Protein AF-A0A7G1IBB5-F1 (afdb_monomer_lite)

pLDDT: mean 92.2, std 11.02, range [40.88, 98.56]

Foldseek 3Di:
DLLVVLQVLLCVQCVVPVVVQVQLVVQLVVLQVPCPPPDPVVSSLSSSLSSQLQSLVRPVQPDPVLSLLSSLVVCVVVVDDLLSSQSSLCPDNNCVVCVVVVNNVSSVVRDHHDPPPPPD

Sequence (120 aa):
MLAERARRVAEARLEPLATRLAHVRGVAAAAERLVSRIDPLEADALIAAAWLHDVG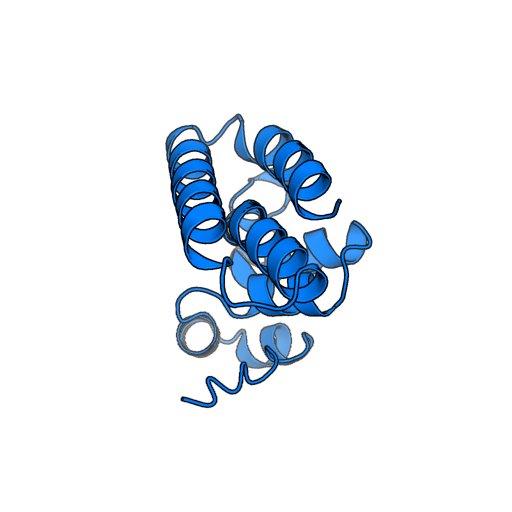YAPSLRATGFHPVDGAVFVRAENFPPVVVSLVAYHTGAVFEARERGLSDVLAEFPQPPDFCWTY

InterPro domains:
  IPR003607 HD/PDEase domain [cd00077] (19-95)
  IPR006674 HD domain [PF01966] (20-95)
  IPR006675 HDIG domain [TIGR00277] (22-93)

Secondary structure (DSSP, 8-state):
-HHHHHHHHHHHHHTT-HHHHHHHHHHHHHHHHHGGGS-HHHHHHHHHHHHHTTGGGSGGG-SSS-HHHHHHHHHHHTT--HHHHHHHHT-TTHHHHHHHHT-HHHHHTSPPPP------

Radius of gyration: 13.7 Å; chains: 1; bounding box: 32×33×30 Å

Structure (mmCIF, N/CA/C/O backbone):
data_AF-A0A7G1IBB5-F1
#
_entry.id   AF-A0A7G1IBB5-F1
#
loop_
_atom_site.group_PDB
_atom_site.id
_atom_site.type_symbol
_atom_site.label_atom_id
_atom_site.label_alt_id
_atom_site.label_comp_id
_atom_site.label_asym_id
_atom_site.label_entity_id
_atom_site.label_seq_id
_atom_site.pdbx_PDB_ins_code
_atom_site.Cartn_x
_atom_site.Cartn_y
_atom_site.Cartn_z
_atom_site.occupancy
_atom_site.B_iso_or_equiv
_atom_site.auth_seq_id
_atom_site.auth_comp_id
_atom_site.auth_asym_id
_atom_site.auth_atom_id
_atom_site.pdbx_PDB_model_num
ATOM 1 N N . MET A 1 1 ? 5.204 7.728 -14.319 1.00 88.31 1 MET A N 1
ATOM 2 C CA . MET A 1 1 ? 5.396 6.339 -13.860 1.00 88.31 1 MET A CA 1
ATOM 3 C C . MET A 1 1 ? 4.670 6.164 -12.539 1.00 88.31 1 MET A C 1
ATOM 5 O O . MET A 1 1 ? 4.583 7.128 -11.774 1.00 88.31 1 MET A O 1
ATOM 9 N N . LEU A 1 2 ? 4.089 4.992 -12.320 1.00 96.12 2 LEU A N 1
ATOM 10 C CA . LEU A 1 2 ? 3.314 4.644 -11.134 1.00 96.12 2 LEU A CA 1
ATOM 11 C C . LEU A 1 2 ? 4.182 4.699 -9.882 1.00 96.12 2 LEU A C 1
ATOM 13 O O . LEU A 1 2 ? 3.754 5.305 -8.902 1.00 96.12 2 LEU A O 1
ATOM 17 N N . ALA A 1 3 ? 5.405 4.165 -9.939 1.00 97.12 3 ALA A N 1
ATOM 18 C CA . ALA A 1 3 ? 6.337 4.131 -8.814 1.00 97.12 3 ALA A CA 1
ATOM 19 C C . ALA A 1 3 ? 6.628 5.526 -8.244 1.00 97.12 3 ALA A C 1
ATOM 21 O O . ALA A 1 3 ? 6.544 5.749 -7.041 1.00 97.12 3 ALA A O 1
ATOM 22 N N . GLU A 1 4 ? 6.887 6.501 -9.111 1.00 97.94 4 GLU A N 1
ATOM 23 C CA . GLU A 1 4 ? 7.185 7.874 -8.697 1.00 97.94 4 GLU A CA 1
ATOM 24 C C . GLU A 1 4 ? 5.959 8.572 -8.075 1.00 97.94 4 GLU A C 1
ATOM 26 O O . GLU A 1 4 ? 6.067 9.321 -7.104 1.00 97.94 4 GLU A O 1
ATOM 31 N N . ARG A 1 5 ? 4.754 8.294 -8.589 1.00 98.31 5 ARG A N 1
ATOM 32 C CA . ARG A 1 5 ? 3.517 8.785 -7.967 1.00 98.31 5 ARG A CA 1
ATOM 33 C C . ARG A 1 5 ? 3.282 8.121 -6.607 1.00 98.31 5 ARG A C 1
ATOM 35 O O . ARG A 1 5 ? 2.947 8.812 -5.648 1.00 98.31 5 ARG A O 1
ATOM 42 N N . ALA A 1 6 ? 3.463 6.805 -6.535 1.00 98.56 6 ALA A N 1
ATOM 43 C CA . ALA A 1 6 ? 3.316 6.001 -5.330 1.00 98.56 6 ALA A CA 1
ATOM 44 C C . ALA A 1 6 ? 4.279 6.453 -4.229 1.00 98.56 6 ALA A C 1
ATOM 46 O O . ALA A 1 6 ? 3.849 6.656 -3.097 1.00 98.56 6 ALA A O 1
ATOM 47 N N . ARG A 1 7 ? 5.541 6.724 -4.580 1.00 98.56 7 ARG A N 1
ATOM 48 C CA . ARG A 1 7 ? 6.545 7.293 -3.680 1.00 98.56 7 ARG A CA 1
ATOM 49 C C . ARG A 1 7 ? 6.054 8.575 -3.018 1.00 98.56 7 ARG A C 1
ATOM 51 O O . ARG A 1 7 ? 6.049 8.653 -1.794 1.00 98.56 7 ARG A O 1
ATOM 58 N N . ARG A 1 8 ? 5.611 9.567 -3.800 1.00 98.31 8 ARG A N 1
ATOM 59 C CA . ARG A 1 8 ? 5.136 10.847 -3.241 1.00 98.31 8 ARG A CA 1
ATOM 60 C C . ARG A 1 8 ? 3.947 10.661 -2.303 1.00 98.31 8 ARG A C 1
ATOM 62 O O . ARG A 1 8 ? 3.880 11.312 -1.265 1.00 98.31 8 ARG A O 1
ATOM 69 N N . VAL A 1 9 ? 3.021 9.769 -2.659 1.00 98.25 9 VAL A N 1
ATOM 70 C CA . VAL A 1 9 ? 1.866 9.437 -1.814 1.00 98.25 9 VAL A CA 1
ATOM 71 C C . VAL A 1 9 ? 2.322 8.786 -0.507 1.00 98.25 9 VAL A C 1
ATOM 73 O O . VAL A 1 9 ? 1.912 9.230 0.563 1.00 98.25 9 VAL A O 1
ATOM 76 N N . ALA A 1 10 ? 3.195 7.783 -0.574 1.00 98.06 10 ALA A N 1
ATOM 77 C CA . ALA A 1 10 ? 3.718 7.089 0.595 1.00 98.06 10 ALA A CA 1
ATOM 78 C C . ALA A 1 10 ? 4.494 8.034 1.521 1.00 98.06 10 ALA A C 1
ATOM 80 O O . ALA A 1 10 ? 4.224 8.073 2.719 1.00 98.06 10 ALA A O 1
ATOM 81 N N . GLU A 1 11 ? 5.398 8.849 0.970 1.00 97.88 11 GLU A N 1
ATOM 82 C CA . GLU A 1 11 ? 6.172 9.836 1.729 1.00 97.88 11 GLU A CA 1
ATOM 83 C C . GLU A 1 11 ? 5.262 10.848 2.428 1.00 97.88 11 GLU A C 1
ATOM 85 O O . GLU A 1 11 ? 5.471 11.128 3.602 1.00 97.88 11 GLU A O 1
ATOM 90 N N . ALA A 1 12 ? 4.213 11.337 1.759 1.00 97.12 12 ALA A N 1
ATOM 91 C CA . ALA A 1 12 ? 3.278 12.287 2.356 1.00 97.12 12 ALA A CA 1
ATOM 92 C C . ALA A 1 12 ? 2.395 11.671 3.455 1.00 97.12 12 ALA A C 1
ATOM 94 O O . ALA A 1 12 ? 2.089 12.334 4.443 1.00 97.12 12 ALA A O 1
ATOM 95 N N . ARG A 1 13 ? 1.943 10.420 3.292 1.00 97.56 13 ARG A N 1
ATOM 96 C CA . ARG A 1 13 ? 1.020 9.775 4.248 1.00 97.56 13 ARG A CA 1
ATOM 97 C C . ARG A 1 13 ? 1.729 9.126 5.433 1.00 97.56 13 ARG A C 1
ATOM 99 O O . ARG A 1 13 ? 1.138 9.038 6.506 1.00 97.56 13 ARG A O 1
ATOM 106 N N . LEU A 1 14 ? 2.972 8.687 5.248 1.00 97.50 14 LEU A N 1
ATOM 107 C CA . LEU A 1 14 ? 3.764 8.002 6.270 1.00 97.50 14 LEU A CA 1
ATOM 108 C C . LEU A 1 14 ? 4.808 8.905 6.939 1.00 97.50 14 LEU A C 1
ATOM 110 O O . LEU A 1 14 ? 5.546 8.408 7.784 1.00 97.50 14 LEU A O 1
ATOM 114 N N . GLU A 1 15 ? 4.871 10.201 6.612 1.00 95.38 15 GLU A N 1
ATOM 115 C CA . GLU A 1 15 ? 5.777 11.168 7.260 1.00 95.38 15 GLU A CA 1
ATOM 116 C C . GLU A 1 15 ? 5.734 11.092 8.802 1.00 95.38 15 GLU A C 1
ATOM 118 O O . GLU A 1 15 ? 6.802 10.940 9.401 1.00 95.38 15 GLU A O 1
ATOM 123 N N . PRO A 1 16 ? 4.554 11.005 9.457 1.00 94.19 16 PRO A N 1
ATOM 124 C CA . PRO A 1 16 ? 4.485 10.890 10.917 1.00 94.19 16 PRO A CA 1
ATOM 125 C C . PRO A 1 16 ? 4.977 9.539 11.469 1.00 94.19 16 PRO A C 1
ATOM 127 O O . PRO A 1 16 ? 5.107 9.364 12.679 1.00 94.19 16 PRO A O 1
ATOM 130 N N . LEU A 1 17 ? 5.211 8.550 10.601 1.00 96.62 17 LEU A N 1
ATOM 131 C CA . LEU A 1 17 ? 5.556 7.169 10.932 1.00 96.62 17 LEU A CA 1
ATOM 132 C C . LEU A 1 17 ? 6.964 6.835 10.418 1.00 96.62 17 LEU A C 1
ATOM 134 O O . LEU A 1 17 ? 7.138 5.951 9.579 1.00 96.62 17 LEU A O 1
ATOM 138 N N . ALA A 1 18 ? 7.987 7.517 10.939 1.00 95.88 18 ALA A N 1
ATOM 139 C CA . ALA A 1 18 ? 9.365 7.455 10.433 1.00 95.88 18 ALA A CA 1
ATOM 140 C C . ALA A 1 18 ? 9.913 6.027 10.217 1.00 95.88 18 ALA A C 1
ATOM 142 O O . ALA A 1 18 ? 10.488 5.736 9.167 1.00 95.88 18 ALA A O 1
ATOM 143 N N . THR A 1 19 ? 9.700 5.107 11.166 1.00 97.75 19 THR A N 1
ATOM 144 C CA . THR A 1 19 ? 10.128 3.699 11.036 1.00 97.75 19 THR A CA 1
ATOM 145 C C . THR A 1 19 ? 9.420 2.987 9.883 1.00 97.75 19 THR A C 1
ATOM 147 O O . THR A 1 19 ? 10.043 2.228 9.142 1.00 97.75 19 THR A O 1
ATOM 150 N N . ARG A 1 20 ? 8.124 3.256 9.701 1.00 97.25 20 ARG A N 1
ATOM 151 C CA . ARG A 1 20 ? 7.305 2.675 8.632 1.00 97.25 20 ARG A CA 1
ATOM 152 C C . ARG A 1 20 ? 7.714 3.232 7.271 1.00 97.25 20 ARG A C 1
ATOM 154 O O . ARG A 1 20 ? 7.884 2.474 6.323 1.00 97.25 20 ARG A O 1
ATOM 161 N N . LEU A 1 21 ? 7.961 4.538 7.190 1.00 97.88 21 LEU A N 1
ATOM 162 C CA . LEU A 1 21 ? 8.461 5.172 5.975 1.00 97.88 21 LEU A CA 1
ATOM 163 C C . LEU A 1 21 ? 9.844 4.630 5.576 1.00 97.88 21 LEU A C 1
ATOM 165 O O . LEU A 1 21 ? 10.085 4.352 4.402 1.00 97.88 21 LEU A O 1
ATOM 169 N N . ALA A 1 22 ? 10.746 4.430 6.541 1.00 98.19 22 ALA A N 1
ATOM 170 C CA . ALA A 1 22 ? 12.039 3.795 6.293 1.00 98.19 22 ALA A CA 1
ATOM 171 C C . ALA A 1 22 ? 11.890 2.350 5.783 1.00 98.19 22 ALA A C 1
ATOM 173 O O . ALA A 1 22 ? 12.586 1.964 4.842 1.00 98.19 22 ALA A O 1
ATOM 174 N N . HIS A 1 23 ? 10.960 1.575 6.353 1.00 97.81 23 HIS A N 1
ATOM 175 C CA . HIS A 1 23 ? 10.648 0.222 5.889 1.00 97.81 23 HIS A CA 1
ATOM 176 C C . HIS A 1 23 ? 10.187 0.218 4.426 1.00 97.81 23 HIS A C 1
ATOM 178 O O . HIS A 1 23 ? 10.802 -0.442 3.589 1.00 97.81 23 HIS A O 1
ATOM 184 N N . VAL A 1 24 ? 9.173 1.022 4.102 1.00 97.88 24 VAL A N 1
ATOM 185 C CA . VAL A 1 24 ? 8.621 1.144 2.747 1.00 97.88 24 VAL A CA 1
ATOM 186 C C . VAL A 1 24 ? 9.692 1.549 1.728 1.00 97.88 24 VAL A C 1
ATOM 188 O O . VAL A 1 24 ? 9.79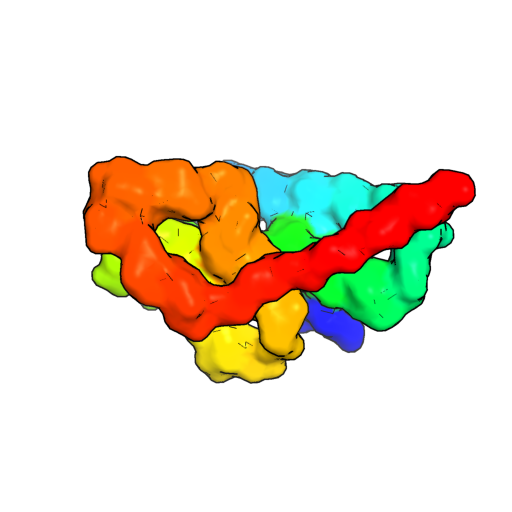9 0.929 0.672 1.00 97.88 24 VAL A O 1
ATOM 191 N N . ARG A 1 25 ? 10.548 2.526 2.063 1.00 98.44 25 ARG A N 1
ATOM 192 C CA . ARG A 1 25 ? 11.696 2.920 1.224 1.00 98.44 25 ARG A CA 1
ATOM 193 C C . ARG A 1 25 ? 12.640 1.747 0.953 1.00 98.44 25 ARG A C 1
ATOM 195 O O . ARG A 1 25 ? 13.084 1.562 -0.178 1.00 98.44 25 ARG A O 1
ATOM 202 N N . GLY A 1 26 ? 12.946 0.955 1.981 1.00 98.12 26 GLY A N 1
ATOM 203 C CA . GLY A 1 26 ? 13.810 -0.219 1.864 1.00 98.12 26 GLY A CA 1
ATOM 204 C C . GLY A 1 26 ? 13.223 -1.304 0.958 1.00 98.12 26 GLY A C 1
ATOM 205 O O . GLY A 1 26 ? 13.937 -1.839 0.107 1.00 98.12 26 GLY A O 1
ATOM 206 N N . VAL A 1 27 ? 11.926 -1.594 1.104 1.00 97.62 27 VAL A N 1
ATOM 207 C CA . VAL A 1 27 ? 11.212 -2.581 0.276 1.00 97.62 27 VAL A CA 1
ATOM 208 C C . VAL A 1 27 ? 11.128 -2.115 -1.178 1.00 97.62 27 VAL A C 1
ATOM 210 O O . VAL A 1 27 ? 11.445 -2.893 -2.075 1.00 97.62 27 VAL A O 1
ATOM 213 N N . ALA A 1 28 ? 10.798 -0.846 -1.430 1.00 97.38 28 ALA A N 1
ATOM 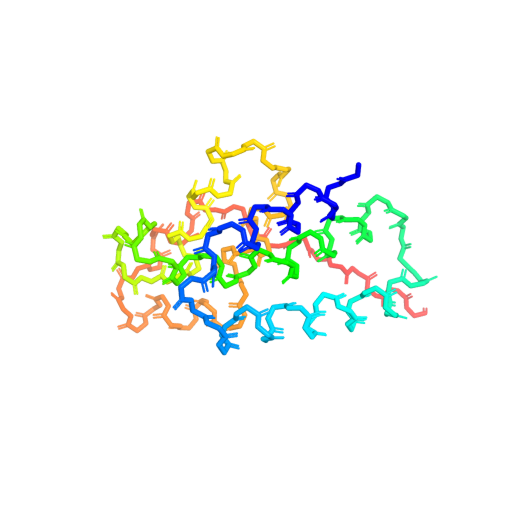214 C CA . ALA A 1 28 ? 10.762 -0.296 -2.784 1.00 97.38 28 ALA A CA 1
ATOM 215 C C . ALA A 1 28 ? 12.134 -0.348 -3.474 1.00 97.38 28 ALA A C 1
ATOM 217 O O . ALA A 1 28 ? 12.239 -0.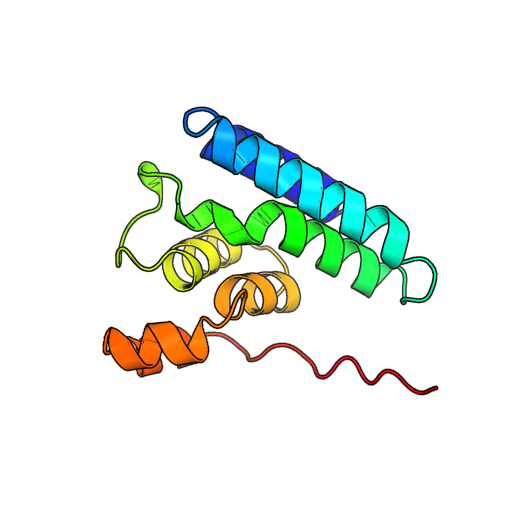826 -4.602 1.00 97.38 28 ALA A O 1
ATOM 218 N N . ALA A 1 29 ? 13.208 0.026 -2.771 1.00 96.88 29 ALA A N 1
ATOM 219 C CA . ALA A 1 29 ? 14.565 -0.083 -3.303 1.00 96.88 29 ALA A CA 1
ATOM 220 C C . ALA A 1 29 ? 14.967 -1.543 -3.587 1.00 96.88 29 ALA A C 1
ATOM 222 O O . ALA A 1 29 ? 15.739 -1.813 -4.507 1.00 96.88 29 ALA A O 1
ATOM 223 N N . ALA A 1 30 ? 14.485 -2.504 -2.790 1.00 95.25 30 ALA A N 1
ATOM 224 C CA . ALA A 1 30 ? 14.690 -3.923 -3.066 1.00 95.25 30 ALA A CA 1
ATOM 225 C C . ALA A 1 30 ? 13.912 -4.379 -4.308 1.00 95.25 30 ALA A C 1
ATOM 227 O O . ALA A 1 30 ? 14.493 -5.060 -5.152 1.00 95.25 30 ALA A O 1
ATOM 228 N N . ALA A 1 31 ? 12.654 -3.957 -4.456 1.00 94.12 31 ALA A N 1
ATOM 229 C CA . ALA A 1 31 ? 11.845 -4.239 -5.638 1.00 94.12 31 ALA A CA 1
ATOM 230 C C . ALA A 1 31 ? 12.519 -3.710 -6.914 1.00 94.12 31 ALA A C 1
ATOM 232 O O . ALA A 1 31 ? 12.715 -4.474 -7.854 1.00 94.12 31 ALA A O 1
ATOM 233 N N . GLU A 1 32 ? 12.994 -2.460 -6.910 1.00 93.50 32 GLU A N 1
ATOM 234 C CA . GLU A 1 32 ? 13.720 -1.850 -8.038 1.00 93.50 32 GLU A CA 1
ATOM 235 C C . GLU A 1 32 ? 14.932 -2.678 -8.500 1.00 93.50 32 GLU A C 1
ATOM 237 O O . GLU A 1 32 ? 15.201 -2.770 -9.696 1.00 93.50 32 GLU A O 1
ATOM 242 N N . ARG A 1 33 ? 15.645 -3.338 -7.577 1.00 91.88 33 ARG A N 1
ATOM 243 C CA . ARG A 1 33 ? 16.781 -4.213 -7.924 1.00 91.88 33 ARG A CA 1
ATOM 244 C C . ARG A 1 33 ? 16.356 -5.561 -8.512 1.00 91.88 33 ARG A C 1
ATOM 246 O O . ARG A 1 33 ? 17.125 -6.164 -9.258 1.00 91.88 33 ARG A O 1
ATOM 253 N N . LEU A 1 34 ? 15.172 -6.058 -8.158 1.00 88.31 34 LEU A N 1
ATOM 254 C CA . LEU A 1 34 ? 14.707 -7.402 -8.519 1.00 88.31 34 LEU A CA 1
ATOM 255 C C . LEU A 1 34 ? 13.932 -7.439 -9.841 1.00 88.31 34 LEU A C 1
ATOM 257 O O . LEU A 1 34 ? 13.972 -8.453 -10.534 1.00 88.31 34 LEU A O 1
ATOM 261 N N . VAL A 1 35 ? 13.280 -6.342 -10.232 1.00 86.44 35 VAL A N 1
ATOM 262 C CA . VAL A 1 35 ? 12.381 -6.302 -11.403 1.00 86.44 35 VAL A CA 1
ATOM 263 C C . VAL A 1 35 ? 13.082 -6.351 -12.770 1.00 86.44 35 VAL A C 1
ATOM 265 O O . VAL A 1 35 ? 12.415 -6.326 -13.796 1.00 86.44 35 VAL A O 1
ATOM 268 N N . SER A 1 36 ? 14.413 -6.475 -12.826 1.00 78.56 36 SER A N 1
ATOM 269 C CA . SER A 1 36 ? 15.192 -6.507 -14.084 1.00 78.56 36 SER A CA 1
ATOM 270 C C . SER A 1 36 ? 14.816 -7.628 -15.069 1.00 78.56 36 SER A C 1
ATOM 272 O O . SER A 1 36 ? 15.233 -7.585 -16.224 1.00 78.56 36 SER A O 1
ATOM 274 N N . ARG A 1 37 ? 14.051 -8.633 -14.624 1.00 77.44 37 ARG A N 1
ATOM 275 C CA . ARG A 1 37 ? 13.582 -9.776 -15.428 1.00 77.44 37 ARG A CA 1
ATOM 276 C C . ARG A 1 37 ? 12.074 -9.764 -15.699 1.00 77.44 37 ARG A C 1
ATOM 278 O O . ARG A 1 37 ? 11.551 -10.754 -16.194 1.00 77.44 37 ARG A O 1
ATOM 285 N N . ILE A 1 38 ? 11.386 -8.690 -15.324 1.00 79.25 38 ILE A N 1
ATOM 286 C CA . ILE A 1 38 ? 9.928 -8.554 -15.406 1.00 79.25 38 ILE A CA 1
ATOM 287 C C . ILE A 1 38 ? 9.591 -7.563 -16.524 1.00 79.25 38 ILE A C 1
ATOM 289 O O . ILE A 1 38 ? 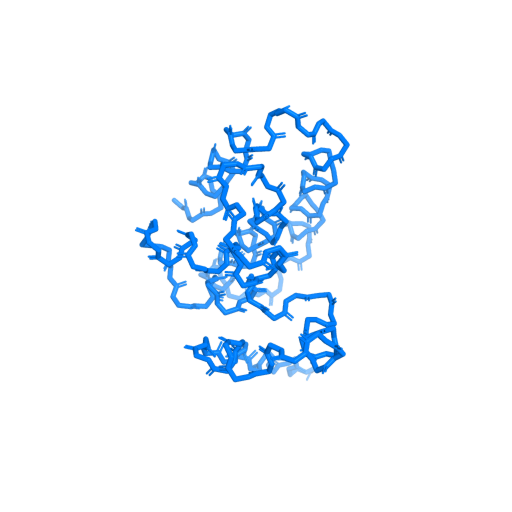10.393 -6.674 -16.825 1.00 79.25 38 ILE A O 1
ATOM 293 N N . ASP A 1 39 ? 8.419 -7.716 -17.146 1.00 84.50 39 ASP A N 1
ATOM 294 C CA . ASP A 1 39 ? 7.909 -6.722 -18.091 1.00 84.50 39 ASP A CA 1
ATOM 295 C C . ASP A 1 39 ? 7.934 -5.312 -17.457 1.00 84.50 39 ASP A C 1
ATOM 297 O O . ASP A 1 39 ? 7.543 -5.159 -16.297 1.00 84.50 39 ASP A O 1
ATOM 301 N N . PRO A 1 40 ? 8.383 -4.259 -18.167 1.00 81.12 40 PRO A N 1
ATOM 302 C CA . PRO A 1 40 ? 8.524 -2.927 -17.581 1.00 81.12 40 PRO A CA 1
ATOM 303 C C . PRO A 1 40 ? 7.238 -2.345 -16.974 1.00 81.12 40 PRO A C 1
ATOM 305 O O . PRO A 1 40 ? 7.315 -1.595 -15.997 1.00 81.12 40 PRO A O 1
ATOM 308 N N . LEU A 1 41 ? 6.063 -2.661 -17.527 1.00 80.75 41 LEU A N 1
ATOM 309 C CA . LEU A 1 41 ? 4.787 -2.170 -17.003 1.00 80.75 41 LEU A CA 1
ATOM 310 C C . LEU A 1 41 ? 4.418 -2.887 -15.700 1.00 80.75 41 LEU A C 1
ATOM 312 O O . LEU A 1 41 ? 3.976 -2.251 -14.740 1.00 80.75 41 LEU A O 1
ATOM 316 N N . GLU A 1 42 ? 4.646 -4.197 -15.646 1.00 87.12 42 GLU A N 1
ATOM 317 C CA . GLU A 1 42 ? 4.477 -5.000 -14.433 1.00 87.12 42 GLU A CA 1
ATOM 318 C C . GLU A 1 42 ? 5.496 -4.607 -13.353 1.00 87.12 42 GLU A C 1
ATOM 320 O O . GLU A 1 42 ? 5.147 -4.494 -12.176 1.00 87.12 42 GLU A O 1
ATOM 325 N N . ALA A 1 43 ? 6.733 -4.303 -13.750 1.00 91.88 43 ALA A N 1
ATOM 326 C CA . ALA A 1 43 ? 7.788 -3.802 -12.878 1.00 91.88 43 ALA A CA 1
ATOM 327 C C . ALA A 1 43 ? 7.407 -2.468 -12.210 1.00 91.88 43 ALA A C 1
ATOM 329 O O . ALA A 1 43 ? 7.543 -2.334 -10.992 1.00 91.88 43 ALA A O 1
ATOM 330 N N . ASP A 1 44 ? 6.888 -1.495 -12.971 1.00 94.94 44 ASP A N 1
ATOM 331 C CA . ASP A 1 44 ? 6.450 -0.197 -12.429 1.00 94.94 44 ASP A CA 1
ATOM 332 C C . ASP A 1 44 ? 5.281 -0.367 -11.440 1.00 94.94 44 ASP A C 1
ATOM 334 O O . ASP A 1 44 ? 5.248 0.280 -10.389 1.00 94.94 44 ASP A O 1
ATOM 338 N N . ALA A 1 45 ? 4.351 -1.287 -11.719 1.00 94.94 45 ALA A N 1
ATOM 339 C CA . ALA A 1 45 ? 3.260 -1.625 -10.805 1.00 94.94 45 ALA A CA 1
ATOM 340 C C . ALA A 1 45 ? 3.748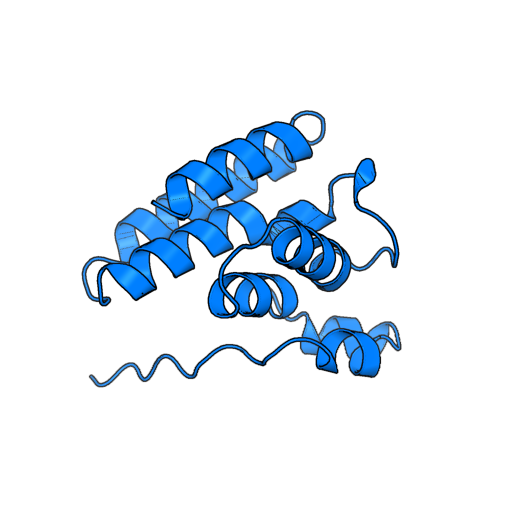 -2.313 -9.516 1.00 94.94 45 ALA A C 1
ATOM 342 O O . ALA A 1 45 ? 3.278 -1.970 -8.430 1.00 94.94 45 ALA A O 1
ATOM 343 N N . LEU A 1 46 ? 4.706 -3.240 -9.611 1.00 94.62 46 LEU A N 1
ATOM 344 C CA . LEU A 1 46 ? 5.306 -3.911 -8.453 1.00 94.62 46 LEU A CA 1
ATOM 345 C C . LEU A 1 46 ? 6.046 -2.924 -7.547 1.00 94.62 46 LEU A C 1
ATOM 347 O O . LEU A 1 46 ? 5.858 -2.945 -6.330 1.00 94.62 46 LEU A O 1
ATOM 351 N N . ILE A 1 47 ? 6.843 -2.019 -8.123 1.00 97.06 47 ILE A N 1
ATOM 352 C CA . ILE A 1 47 ? 7.531 -0.976 -7.350 1.00 97.06 47 ILE A CA 1
ATOM 353 C C . ILE A 1 47 ? 6.506 -0.021 -6.722 1.00 97.06 47 ILE A C 1
ATOM 355 O O . ILE A 1 47 ? 6.635 0.346 -5.554 1.00 97.06 47 ILE A O 1
ATOM 359 N N . ALA A 1 48 ? 5.452 0.358 -7.452 1.00 98.12 48 ALA A N 1
ATOM 360 C CA . ALA A 1 48 ? 4.379 1.184 -6.903 1.00 98.12 48 ALA A CA 1
ATOM 361 C C . ALA A 1 48 ? 3.670 0.511 -5.715 1.00 98.12 48 ALA A C 1
ATOM 363 O O . ALA A 1 48 ? 3.435 1.160 -4.696 1.00 98.12 48 ALA A O 1
ATOM 364 N N . ALA A 1 49 ? 3.371 -0.787 -5.811 1.00 97.62 49 ALA A N 1
ATOM 365 C CA . ALA A 1 49 ? 2.796 -1.553 -4.710 1.00 97.62 49 ALA A CA 1
ATOM 366 C C . ALA A 1 49 ? 3.762 -1.651 -3.519 1.00 97.62 49 ALA A C 1
ATOM 368 O O . ALA A 1 49 ? 3.337 -1.473 -2.381 1.00 97.62 49 ALA A O 1
ATOM 369 N N . ALA A 1 50 ? 5.063 -1.834 -3.762 1.00 97.75 50 ALA A N 1
ATOM 370 C CA . ALA A 1 50 ? 6.082 -1.829 -2.713 1.00 97.75 50 ALA A CA 1
ATOM 371 C C . ALA A 1 50 ? 6.108 -0.502 -1.934 1.00 97.75 50 ALA A C 1
ATOM 373 O O . ALA A 1 50 ? 6.189 -0.516 -0.705 1.00 97.75 50 ALA A O 1
ATOM 374 N N . TRP A 1 51 ? 5.958 0.634 -2.623 1.00 98.56 51 TRP A N 1
ATOM 375 C CA . TRP A 1 51 ? 5.802 1.944 -1.982 1.00 98.56 51 TRP A CA 1
ATOM 376 C C . TRP A 1 51 ? 4.505 2.079 -1.171 1.00 98.56 51 TRP A C 1
ATOM 378 O O . TRP A 1 51 ? 4.472 2.820 -0.194 1.00 98.56 51 TRP A O 1
ATOM 388 N N . LEU A 1 52 ? 3.424 1.407 -1.563 1.00 98.56 52 LEU A N 1
ATOM 389 C CA . LEU A 1 52 ? 2.089 1.650 -1.005 1.00 98.56 52 LEU A CA 1
ATOM 390 C C . LEU A 1 52 ? 1.597 0.580 -0.029 1.00 98.56 52 LEU A C 1
ATOM 392 O O . LEU A 1 52 ? 0.604 0.837 0.642 1.00 98.56 52 LEU A O 1
ATOM 396 N N . HIS A 1 53 ? 2.250 -0.581 0.078 1.00 98.19 53 HIS A N 1
ATOM 397 C CA . HIS A 1 53 ? 1.724 -1.728 0.836 1.00 98.19 53 HIS A CA 1
ATOM 398 C C . HIS A 1 53 ? 1.334 -1.367 2.278 1.00 98.19 53 HIS A C 1
ATOM 400 O O . HIS A 1 53 ? 0.247 -1.699 2.739 1.00 98.19 53 HIS A O 1
ATOM 406 N N . ASP A 1 54 ? 2.161 -0.557 2.933 1.00 97.50 54 ASP A N 1
ATOM 407 C CA . ASP A 1 54 ? 1.986 -0.155 4.325 1.00 97.50 54 ASP A CA 1
ATOM 408 C C . ASP A 1 54 ? 1.281 1.205 4.497 1.00 97.50 54 ASP A C 1
ATOM 410 O O . ASP A 1 54 ? 1.191 1.726 5.612 1.00 97.50 54 ASP A O 1
ATOM 414 N N . VAL A 1 55 ? 0.754 1.814 3.427 1.00 97.88 55 VAL A N 1
ATOM 415 C CA . VAL A 1 55 ? 0.132 3.150 3.507 1.00 97.88 55 VAL A CA 1
ATOM 416 C C . VAL A 1 55 ? -1.096 3.166 4.421 1.00 97.88 55 VAL A C 1
ATOM 418 O O . VAL A 1 55 ? -1.351 4.170 5.083 1.00 97.88 55 VAL A O 1
ATOM 421 N N . GLY A 1 56 ? -1.804 2.037 4.536 1.00 97.50 56 GLY A N 1
ATOM 422 C CA . GLY A 1 56 ? -2.951 1.879 5.434 1.00 97.50 56 GLY A CA 1
ATOM 423 C C . GLY A 1 56 ? -2.620 2.013 6.925 1.00 97.50 56 GLY A C 1
ATOM 424 O O . GLY A 1 56 ? -3.533 2.138 7.735 1.00 97.50 56 GLY A O 1
ATOM 425 N N . TYR A 1 57 ? -1.338 2.039 7.313 1.00 96.88 57 TYR A N 1
ATOM 426 C CA . TYR A 1 57 ? -0.935 2.379 8.682 1.00 96.88 57 TYR A CA 1
ATOM 427 C C . TYR A 1 57 ? -1.084 3.867 9.013 1.00 96.88 57 TYR A C 1
ATOM 429 O O . TYR A 1 57 ? -1.086 4.219 10.196 1.00 96.88 57 TYR A O 1
ATOM 437 N N . ALA A 1 58 ? -1.180 4.748 8.011 1.00 96.69 58 ALA A N 1
ATOM 438 C CA . ALA A 1 58 ? -1.350 6.176 8.244 1.00 96.69 58 ALA A CA 1
ATOM 439 C C . ALA A 1 58 ? -2.621 6.424 9.084 1.00 96.69 58 ALA A C 1
ATOM 441 O O . ALA A 1 58 ? -3.705 6.000 8.677 1.00 96.69 58 ALA A O 1
ATOM 442 N N . PRO A 1 59 ? -2.543 7.142 10.225 1.00 94.25 59 PRO A N 1
ATOM 443 C CA . PRO A 1 59 ? -3.702 7.334 11.101 1.00 94.25 59 PRO A CA 1
ATOM 444 C C . PRO A 1 59 ? -4.909 7.972 10.404 1.00 94.25 59 PRO A C 1
ATOM 446 O O . PRO A 1 59 ? -6.045 7.677 10.756 1.00 94.25 59 PRO A O 1
ATOM 449 N N . SER A 1 60 ? -4.665 8.810 9.392 1.00 93.88 60 SER A N 1
ATOM 450 C CA . SER A 1 60 ? -5.697 9.466 8.582 1.00 93.88 60 SER A CA 1
ATOM 451 C C . SER A 1 60 ? -6.429 8.536 7.609 1.00 93.88 60 SER A C 1
ATOM 453 O O . SER A 1 60 ? -7.451 8.938 7.060 1.00 93.88 60 SER A O 1
ATOM 455 N N . LEU A 1 61 ? -5.918 7.324 7.377 1.00 95.75 61 LEU A N 1
ATOM 456 C CA . LEU A 1 61 ? -6.493 6.331 6.463 1.00 95.75 61 LEU A CA 1
ATOM 457 C C . LEU A 1 61 ? -7.196 5.181 7.181 1.00 95.75 61 LEU A C 1
ATOM 459 O O . LEU A 1 61 ? -7.858 4.370 6.539 1.00 95.75 61 LEU A O 1
ATOM 463 N N . ARG A 1 62 ? -7.061 5.107 8.506 1.00 93.75 62 ARG A N 1
ATOM 464 C CA . ARG A 1 62 ? -7.614 4.018 9.300 1.00 93.75 62 ARG A CA 1
ATOM 465 C C . ARG A 1 62 ? -9.144 4.064 9.289 1.00 93.75 62 ARG A C 1
ATOM 467 O O . ARG A 1 62 ? -9.731 5.016 9.798 1.00 93.75 62 ARG A O 1
ATOM 474 N N . ALA A 1 63 ? -9.773 3.003 8.793 1.00 94.12 63 ALA A N 1
ATOM 475 C CA . ALA A 1 63 ? -11.227 2.830 8.799 1.00 94.12 63 ALA A CA 1
ATOM 476 C C . ALA A 1 63 ? -11.622 1.526 9.502 1.00 94.12 63 ALA A C 1
ATOM 478 O O . ALA A 1 63 ? -12.440 1.531 10.419 1.00 94.12 63 ALA A O 1
ATOM 479 N N . THR A 1 64 ? -10.981 0.420 9.127 1.00 92.56 64 THR A N 1
ATOM 480 C CA . THR A 1 64 ? -11.192 -0.908 9.721 1.00 92.56 64 THR A CA 1
ATOM 481 C C . THR A 1 64 ? -10.151 -1.235 10.792 1.00 92.56 64 THR A C 1
ATOM 483 O O . THR A 1 64 ? -10.382 -2.075 11.661 1.00 92.56 64 THR A O 1
ATOM 486 N N . GLY A 1 65 ? -8.986 -0.572 10.756 1.00 91.69 65 GLY A N 1
ATOM 487 C CA . GLY A 1 65 ? -7.834 -0.945 11.577 1.00 91.69 65 GLY A CA 1
ATOM 488 C C . GLY A 1 65 ? -7.042 -2.129 11.022 1.00 91.69 65 GLY A C 1
ATOM 489 O O . GLY A 1 65 ? -6.097 -2.568 11.678 1.00 91.69 65 GLY A O 1
ATOM 490 N N . PHE A 1 66 ? -7.398 -2.619 9.833 1.00 95.31 66 PHE A N 1
ATOM 491 C CA . PHE A 1 66 ? -6.662 -3.626 9.087 1.00 95.31 66 PHE A CA 1
ATOM 492 C C . PHE A 1 66 ? -5.998 -2.959 7.876 1.00 95.31 66 PHE A C 1
ATOM 494 O O . PHE A 1 66 ? -6.632 -2.680 6.858 1.00 95.31 66 PHE A O 1
ATOM 501 N N . HIS A 1 67 ? -4.704 -2.661 8.020 1.00 96.12 67 HIS A N 1
ATOM 502 C CA . HIS A 1 67 ? -3.949 -1.830 7.079 1.00 96.12 67 HIS A CA 1
ATOM 503 C C . HIS A 1 67 ? -3.949 -2.306 5.610 1.00 96.12 67 HIS A C 1
ATOM 505 O O . HIS A 1 67 ? -3.918 -1.422 4.753 1.00 96.12 67 HIS A O 1
ATOM 511 N N . PRO A 1 68 ? -4.047 -3.608 5.255 1.00 97.06 68 PRO A N 1
ATOM 512 C CA . PRO A 1 68 ? -4.140 -4.007 3.851 1.00 97.06 68 PRO A CA 1
ATOM 513 C C . PRO A 1 68 ? -5.448 -3.530 3.213 1.00 97.06 68 PRO A C 1
ATOM 515 O O . PRO A 1 68 ? -5.431 -2.975 2.117 1.00 97.06 68 PRO A O 1
ATOM 518 N N . VAL A 1 69 ? -6.575 -3.652 3.924 1.00 97.38 69 VAL A N 1
ATOM 519 C CA . VAL A 1 69 ? -7.881 -3.164 3.453 1.00 97.38 69 VAL A CA 1
ATOM 520 C C . VAL A 1 69 ? -7.910 -1.640 3.432 1.00 97.38 69 VAL A C 1
ATOM 522 O O . VAL A 1 69 ? -8.234 -1.053 2.402 1.00 97.38 69 VAL A O 1
ATOM 525 N N . ASP A 1 70 ? -7.528 -0.989 4.533 1.00 97.69 70 ASP A N 1
ATOM 526 C CA . ASP A 1 70 ? -7.539 0.478 4.630 1.00 97.69 70 ASP A CA 1
ATOM 527 C C . ASP A 1 70 ? -6.628 1.108 3.552 1.00 97.69 70 ASP A C 1
ATOM 529 O O . ASP A 1 70 ? -6.997 2.078 2.883 1.00 97.69 70 ASP A O 1
ATOM 533 N N . GLY A 1 71 ? -5.465 0.494 3.309 1.00 97.88 71 GLY A N 1
ATOM 534 C CA . GLY A 1 71 ? -4.551 0.862 2.232 1.00 97.88 71 GLY A CA 1
ATOM 535 C C . GLY A 1 71 ? -5.152 0.642 0.844 1.00 97.88 71 GLY A C 1
ATOM 536 O O . GLY A 1 71 ? -5.109 1.547 0.014 1.00 97.88 71 GLY A O 1
ATOM 537 N N . ALA A 1 72 ? -5.758 -0.517 0.582 1.00 98.00 72 ALA A N 1
ATOM 538 C CA . ALA A 1 72 ? -6.341 -0.831 -0.721 1.00 98.00 72 ALA A CA 1
ATOM 539 C C . ALA A 1 72 ? -7.540 0.064 -1.070 1.00 98.00 72 ALA A C 1
ATOM 541 O O . ALA A 1 72 ? -7.650 0.522 -2.212 1.00 98.00 72 ALA A O 1
ATOM 542 N N . VAL A 1 73 ? -8.402 0.384 -0.095 1.00 98.12 73 VAL A N 1
ATOM 543 C CA . VAL A 1 73 ? -9.485 1.370 -0.259 1.00 98.12 73 VAL A CA 1
ATOM 544 C C . VAL A 1 73 ? -8.906 2.711 -0.697 1.00 98.12 73 VAL A C 1
ATOM 546 O O . VAL A 1 73 ? -9.355 3.288 -1.691 1.00 98.12 73 VAL A O 1
ATOM 549 N N . PHE A 1 74 ? -7.889 3.192 0.018 1.00 98.25 74 PHE A N 1
ATOM 550 C CA . PHE A 1 74 ? -7.256 4.469 -0.271 1.00 98.25 74 PHE A CA 1
ATOM 551 C C . PHE A 1 74 ? -6.585 4.489 -1.654 1.00 98.25 74 PHE A C 1
ATOM 553 O O . PHE A 1 74 ? -6.827 5.394 -2.451 1.00 98.25 74 PHE A O 1
ATOM 560 N N . VAL A 1 75 ? -5.788 3.471 -1.977 1.00 98.12 75 VAL A N 1
ATOM 561 C CA . VAL A 1 75 ? -5.062 3.363 -3.253 1.00 98.12 75 VAL A CA 1
ATOM 562 C C . VAL A 1 75 ? -6.029 3.274 -4.441 1.00 98.12 75 VAL A C 1
ATOM 564 O O . VAL A 1 75 ? -5.776 3.879 -5.487 1.00 98.12 75 VAL A O 1
ATOM 567 N N . ARG A 1 76 ? -7.176 2.601 -4.273 1.00 98.12 76 ARG A N 1
ATOM 568 C CA . ARG A 1 76 ? -8.260 2.577 -5.267 1.00 98.12 76 ARG A CA 1
ATOM 569 C C . ARG A 1 76 ? -8.889 3.959 -5.454 1.00 98.12 76 ARG A C 1
ATOM 571 O O . ARG A 1 76 ? -9.078 4.379 -6.591 1.00 98.12 76 ARG A O 1
ATOM 578 N N . ALA A 1 77 ? -9.173 4.678 -4.366 1.00 97.88 77 ALA A N 1
ATOM 579 C CA . ALA A 1 77 ? -9.719 6.039 -4.421 1.00 97.88 77 ALA A CA 1
ATOM 580 C C . ALA A 1 77 ? -8.747 7.042 -5.070 1.00 97.88 77 ALA A C 1
ATOM 582 O O . ALA A 1 77 ? -9.162 7.968 -5.763 1.00 97.88 77 ALA A O 1
ATOM 583 N N . GLU A 1 78 ? -7.444 6.815 -4.918 1.00 97.69 78 GLU A N 1
ATOM 584 C CA . GLU A 1 78 ? -6.391 7.545 -5.620 1.00 97.69 78 GLU A CA 1
ATOM 585 C C . GLU A 1 78 ? -6.228 7.100 -7.088 1.00 97.69 78 GLU A C 1
ATOM 587 O O . GLU A 1 78 ? -5.285 7.521 -7.747 1.00 97.69 78 GLU A O 1
ATOM 592 N N . ASN A 1 79 ? -7.103 6.278 -7.670 1.00 97.44 79 ASN A N 1
ATOM 593 C CA . ASN A 1 79 ? -7.034 5.873 -9.083 1.00 97.44 79 ASN A CA 1
ATOM 594 C C . ASN A 1 79 ? -5.707 5.192 -9.483 1.00 97.44 79 ASN A C 1
ATOM 596 O O . ASN A 1 79 ? -5.204 5.394 -10.592 1.00 97.44 79 ASN A O 1
ATOM 600 N N . PHE A 1 80 ? -5.086 4.419 -8.587 1.00 97.69 80 PHE A N 1
ATOM 601 C CA . PHE A 1 80 ? -4.012 3.512 -9.002 1.00 97.69 80 PHE A CA 1
ATOM 602 C C . PHE A 1 80 ? -4.584 2.299 -9.757 1.00 97.69 80 PHE A C 1
ATOM 604 O O . PHE A 1 80 ? -5.742 1.932 -9.543 1.00 97.69 80 PHE A O 1
ATOM 611 N N . PRO A 1 81 ? -3.795 1.654 -10.638 1.00 96.38 81 PRO A N 1
ATOM 612 C CA . PRO A 1 81 ? -4.261 0.502 -11.402 1.00 96.38 81 PRO A CA 1
ATOM 613 C C . PRO A 1 81 ? -4.731 -0.661 -10.516 1.00 96.38 81 PRO A C 1
ATOM 615 O O . PRO A 1 81 ? -4.162 -0.865 -9.438 1.00 96.38 81 PRO A O 1
ATOM 618 N N . PRO A 1 82 ? -5.688 -1.485 -10.987 1.00 95.62 82 PRO A N 1
ATOM 619 C CA . PRO A 1 82 ? -6.229 -2.607 -10.216 1.00 95.62 82 PRO A CA 1
ATOM 620 C C . PRO A 1 82 ? -5.170 -3.570 -9.668 1.00 95.62 82 PRO A C 1
ATOM 622 O O . PRO A 1 82 ? -5.304 -4.035 -8.542 1.00 95.62 82 PRO A O 1
ATOM 625 N N . VAL A 1 83 ? -4.090 -3.820 -10.417 1.00 95.00 83 VAL A N 1
ATOM 626 C CA . VAL A 1 83 ? -2.980 -4.672 -9.957 1.00 95.00 83 VAL A CA 1
ATOM 627 C C . VAL A 1 83 ? -2.268 -4.092 -8.730 1.00 95.00 83 VAL A C 1
ATOM 629 O O . VAL A 1 83 ? -1.952 -4.830 -7.806 1.00 95.00 83 VAL A O 1
ATOM 632 N N . VAL A 1 84 ? -2.082 -2.769 -8.651 1.00 97.31 84 VAL A N 1
ATOM 633 C CA . VAL A 1 84 ? -1.463 -2.122 -7.481 1.00 97.31 84 VAL A CA 1
ATOM 634 C C . VAL A 1 84 ? -2.399 -2.215 -6.279 1.00 97.31 84 VAL A C 1
ATOM 636 O O . VAL A 1 84 ? -1.962 -2.575 -5.192 1.00 97.31 84 VAL A O 1
ATOM 639 N N . VAL A 1 85 ? -3.694 -1.944 -6.481 1.00 98.00 85 VAL A N 1
ATOM 640 C CA . VAL A 1 85 ? -4.726 -2.085 -5.437 1.00 98.00 85 VAL A CA 1
ATOM 641 C C . VAL A 1 85 ? -4.743 -3.511 -4.884 1.00 98.00 85 VAL A C 1
ATOM 643 O O . VAL A 1 85 ? -4.747 -3.703 -3.673 1.00 98.00 85 VAL A O 1
ATOM 646 N N . SER A 1 86 ? -4.718 -4.499 -5.775 1.00 96.81 86 SER A N 1
ATOM 647 C CA . SER A 1 86 ? -4.697 -5.917 -5.434 1.00 96.81 86 SER A CA 1
ATOM 648 C C . SER A 1 86 ? -3.460 -6.295 -4.614 1.00 96.81 86 SER A C 1
ATOM 650 O O . SER A 1 86 ? -3.580 -6.855 -3.526 1.00 96.81 86 SER A O 1
ATOM 652 N N . LEU A 1 87 ? -2.265 -5.914 -5.072 1.00 96.19 87 LEU A N 1
ATOM 653 C CA . LEU A 1 87 ? -1.022 -6.200 -4.355 1.00 96.19 87 LEU A CA 1
ATOM 654 C C . LEU A 1 87 ? -0.988 -5.550 -2.966 1.00 96.19 87 LEU A C 1
ATOM 656 O O . LEU A 1 87 ? -0.491 -6.159 -2.024 1.00 96.19 87 LEU A O 1
ATOM 660 N N . VAL A 1 88 ? -1.559 -4.350 -2.814 1.00 97.75 88 VAL A N 1
ATOM 661 C CA . VAL A 1 88 ? -1.716 -3.696 -1.506 1.00 97.75 88 VAL A CA 1
ATOM 662 C C . VAL A 1 88 ? -2.742 -4.429 -0.634 1.00 97.75 88 VAL A C 1
ATOM 664 O O . VAL A 1 88 ? -2.496 -4.603 0.553 1.00 97.75 88 VAL A O 1
ATOM 667 N N . ALA A 1 89 ? -3.860 -4.907 -1.179 1.00 97.56 89 ALA A N 1
ATOM 668 C CA . ALA A 1 89 ? -4.867 -5.626 -0.393 1.00 97.56 89 ALA A CA 1
ATOM 669 C C . ALA A 1 89 ? -4.348 -6.969 0.153 1.00 97.56 89 ALA A C 1
ATOM 671 O O . ALA A 1 89 ? -4.675 -7.353 1.274 1.00 97.56 89 ALA A O 1
ATOM 672 N N . TYR A 1 90 ? -3.520 -7.671 -0.622 1.00 96.19 90 TYR A N 1
ATOM 673 C CA . TYR A 1 90 ? -3.130 -9.061 -0.358 1.00 96.19 90 TYR A CA 1
ATOM 674 C C . TYR A 1 90 ? -1.672 -9.242 0.097 1.00 96.19 90 TYR A C 1
ATOM 676 O O . TYR A 1 90 ? -1.137 -10.351 0.037 1.00 96.19 90 TYR A O 1
ATOM 684 N N . HIS A 1 91 ? -1.009 -8.182 0.564 1.00 93.19 91 HIS A N 1
ATOM 685 C CA . HIS A 1 91 ? 0.377 -8.283 1.025 1.00 93.19 91 HIS A CA 1
ATOM 686 C C . HIS A 1 91 ? 0.511 -9.017 2.374 1.00 93.19 91 HIS A C 1
ATOM 688 O O . HIS A 1 91 ? -0.437 -9.124 3.147 1.00 93.19 91 HIS A O 1
ATOM 694 N N . THR A 1 92 ? 1.710 -9.546 2.647 1.00 75.75 92 THR A N 1
ATOM 695 C CA . THR A 1 92 ? 2.164 -10.042 3.966 1.00 75.75 92 THR A CA 1
ATOM 696 C C . THR A 1 92 ? 1.130 -10.875 4.740 1.00 75.75 92 THR A C 1
ATOM 698 O O . THR A 1 92 ? 0.793 -10.589 5.882 1.00 75.75 92 THR A O 1
ATOM 701 N N . GLY A 1 93 ? 0.606 -11.941 4.128 1.00 84.06 93 GLY A N 1
ATOM 702 C CA . GLY A 1 93 ? -0.295 -12.866 4.825 1.00 84.06 93 GLY A CA 1
ATOM 703 C C . GLY A 1 93 ? -1.689 -12.305 5.132 1.00 84.06 93 GLY A C 1
ATOM 704 O O . GLY A 1 93 ? -2.407 -12.921 5.920 1.00 84.06 93 GLY A O 1
ATOM 705 N N . ALA A 1 94 ? -2.103 -11.203 4.490 1.00 89.12 94 ALA A N 1
ATOM 706 C CA . ALA A 1 94 ? -3.391 -10.540 4.716 1.00 89.12 94 ALA A CA 1
ATOM 707 C C . ALA A 1 94 ? -4.594 -11.495 4.706 1.00 89.12 94 ALA A C 1
ATOM 709 O O . ALA A 1 94 ? -5.530 -11.303 5.472 1.00 89.12 94 ALA A O 1
ATOM 710 N N . VAL A 1 95 ? -4.571 -12.555 3.891 1.00 91.62 95 VAL A N 1
ATOM 711 C CA . VAL A 1 95 ? -5.641 -13.568 3.855 1.00 91.62 95 VAL A CA 1
ATOM 712 C C . VAL A 1 95 ? -5.829 -14.257 5.212 1.00 91.62 95 VAL A C 1
ATOM 714 O O . VAL A 1 95 ? -6.961 -14.442 5.663 1.00 91.62 95 VAL A O 1
ATOM 717 N N . PHE A 1 96 ? -4.731 -14.622 5.877 1.00 91.25 96 PHE A N 1
ATOM 718 C CA . PHE A 1 96 ? -4.768 -15.273 7.186 1.00 91.25 96 PHE A CA 1
ATOM 719 C C . PHE A 1 96 ? -5.218 -14.292 8.267 1.00 91.25 96 PHE A C 1
ATOM 721 O O . PHE A 1 96 ? -6.142 -14.593 9.018 1.00 91.25 96 PHE A O 1
ATOM 728 N N . GLU A 1 97 ? -4.636 -13.094 8.287 1.00 92.00 97 GLU A N 1
ATOM 729 C CA . GLU A 1 97 ? -4.986 -12.063 9.267 1.00 92.00 97 GLU A CA 1
ATOM 730 C C . GLU A 1 97 ? -6.448 -11.602 9.118 1.00 92.00 97 GLU A C 1
ATOM 732 O O . GLU A 1 97 ? -7.159 -11.439 10.110 1.00 92.00 97 GLU A O 1
ATOM 737 N N . ALA A 1 98 ? -6.949 -11.461 7.886 1.00 91.62 98 ALA A N 1
ATOM 738 C CA . ALA A 1 98 ? -8.349 -11.138 7.622 1.00 91.62 98 ALA A CA 1
ATOM 739 C C . ALA A 1 98 ? -9.287 -12.210 8.183 1.00 91.62 98 ALA A C 1
ATOM 741 O O . ALA A 1 98 ? -10.315 -11.878 8.771 1.00 91.62 98 ALA A O 1
ATOM 742 N N . ARG A 1 99 ? -8.925 -13.492 8.054 1.00 93.50 99 ARG A N 1
ATOM 743 C CA . ARG A 1 99 ? -9.698 -14.596 8.635 1.00 93.50 99 ARG A CA 1
ATOM 744 C C . ARG A 1 99 ? -9.740 -14.518 10.159 1.00 93.50 99 ARG A C 1
ATOM 746 O O . ARG A 1 99 ? -10.814 -14.672 10.732 1.00 93.50 99 ARG A O 1
ATOM 753 N N . GLU A 1 100 ? -8.610 -14.254 10.810 1.00 94.50 100 GLU A N 1
ATOM 754 C CA . GLU A 1 100 ? -8.547 -14.115 12.274 1.00 94.50 100 GLU A CA 1
ATOM 755 C C . GLU A 1 100 ? -9.355 -12.917 12.788 1.00 94.50 100 GLU A C 1
ATOM 757 O O . GLU A 1 100 ? -9.917 -12.963 13.881 1.00 94.50 100 GLU A O 1
ATOM 762 N N . ARG A 1 101 ? -9.453 -11.855 11.983 1.00 92.38 101 ARG A N 1
ATOM 763 C CA . ARG A 1 101 ? -10.177 -10.622 12.317 1.00 92.38 101 ARG A CA 1
ATOM 764 C C . ARG A 1 101 ? -11.648 -10.613 11.884 1.00 92.38 101 ARG A C 1
ATOM 766 O O . ARG A 1 101 ? -12.333 -9.634 12.162 1.00 92.38 101 ARG A O 1
ATOM 773 N N . GLY A 1 102 ? -12.136 -11.648 11.194 1.00 94.19 102 GLY A N 1
ATOM 774 C CA . GLY A 1 102 ? -13.494 -11.670 10.629 1.00 94.19 102 GLY A CA 1
ATOM 775 C C . GLY A 1 102 ? -13.708 -10.686 9.468 1.00 94.19 102 GLY A C 1
ATOM 776 O O . GLY A 1 102 ? -14.825 -10.239 9.240 1.00 94.19 102 GLY A O 1
ATOM 777 N N . LEU A 1 103 ? -12.640 -10.334 8.746 1.00 94.56 103 LEU A N 1
ATOM 778 C CA . LEU A 1 103 ? -12.625 -9.380 7.626 1.00 94.56 103 LEU A CA 1
ATOM 779 C C . LEU A 1 103 ? -12.419 -10.056 6.259 1.00 94.56 103 LEU A C 1
ATOM 781 O O . LEU A 1 103 ? -12.098 -9.381 5.283 1.00 94.56 103 LEU A O 1
ATOM 785 N N . SER A 1 104 ? -12.581 -11.380 6.166 1.00 93.94 104 SER A N 1
ATOM 786 C CA . SER A 1 104 ? -12.389 -12.124 4.912 1.00 93.94 104 SER A CA 1
ATOM 787 C C . SER A 1 104 ? -13.279 -11.619 3.777 1.00 93.94 104 SER A C 1
ATOM 789 O O . SER A 1 104 ? -12.784 -11.457 2.665 1.00 93.94 104 SER A O 1
ATOM 791 N N . ASP A 1 105 ? -14.548 -11.315 4.060 1.00 95.12 105 ASP A N 1
ATOM 792 C CA . ASP A 1 105 ? -15.490 -10.826 3.046 1.00 95.12 105 ASP A CA 1
ATOM 793 C C . ASP A 1 105 ? -15.105 -9.428 2.548 1.00 95.12 105 ASP A C 1
ATOM 795 O O . ASP A 1 105 ? -15.144 -9.166 1.350 1.00 95.12 105 ASP A O 1
ATOM 799 N N . VAL A 1 106 ? -14.636 -8.562 3.453 1.00 93.81 106 VAL A N 1
ATOM 800 C CA . VAL A 1 106 ? -14.158 -7.213 3.109 1.00 93.81 106 VAL A CA 1
ATOM 801 C C . VAL A 1 106 ? -12.897 -7.286 2.246 1.00 93.81 106 VAL A C 1
ATOM 803 O O . VAL A 1 106 ? -12.763 -6.552 1.271 1.00 93.81 106 VAL A O 1
ATOM 806 N N . LEU A 1 107 ? -11.967 -8.189 2.574 1.00 95.00 107 LEU A N 1
ATOM 807 C CA . LEU A 1 107 ? -10.778 -8.415 1.752 1.00 95.00 107 LEU A CA 1
ATOM 808 C C . LEU A 1 107 ? -11.151 -8.969 0.366 1.00 95.00 107 LEU A C 1
ATOM 810 O O . LEU A 1 107 ? -10.541 -8.580 -0.625 1.00 95.00 107 LEU A O 1
ATOM 814 N N . ALA A 1 108 ? -12.161 -9.840 0.281 1.00 94.94 108 ALA A N 1
ATOM 815 C CA . ALA A 1 108 ? -12.614 -10.451 -0.969 1.00 94.94 108 ALA A CA 1
ATOM 816 C C . ALA A 1 108 ? -13.267 -9.464 -1.958 1.00 94.94 108 ALA A C 1
ATOM 818 O O . ALA A 1 108 ? -13.442 -9.808 -3.126 1.00 94.94 108 ALA A O 1
ATOM 819 N N . GLU A 1 109 ? -13.585 -8.234 -1.538 1.00 94.94 109 GLU A N 1
ATOM 820 C CA . GLU A 1 109 ? -14.018 -7.163 -2.447 1.00 94.94 109 GLU A CA 1
ATOM 821 C C . GLU A 1 109 ? -12.897 -6.665 -3.375 1.00 94.94 109 GLU A C 1
ATOM 823 O O . GLU A 1 109 ? -13.158 -5.958 -4.356 1.00 94.94 109 GLU A O 1
ATOM 828 N N . PHE A 1 110 ? -11.639 -6.990 -3.065 1.00 94.81 110 PHE A N 1
ATOM 829 C CA . PHE A 1 110 ? -10.490 -6.631 -3.884 1.00 94.81 110 PHE A CA 1
ATOM 830 C C . PHE A 1 110 ? -10.121 -7.778 -4.836 1.00 94.81 110 PHE A C 1
ATOM 832 O O . PHE A 1 110 ? -10.199 -8.945 -4.458 1.00 94.81 110 PHE A O 1
ATOM 839 N N . PRO A 1 111 ? -9.685 -7.484 -6.076 1.00 89.75 111 PRO A N 1
ATOM 840 C CA . PRO A 1 111 ? -9.188 -8.520 -6.976 1.00 89.75 111 PRO A CA 1
ATOM 841 C C . PRO A 1 111 ? -7.994 -9.245 -6.354 1.00 89.75 111 PRO A C 1
ATOM 843 O O . PRO A 1 111 ? -7.110 -8.586 -5.802 1.00 89.75 111 PRO A O 1
ATOM 846 N N . GLN A 1 112 ? -7.927 -10.572 -6.479 1.00 90.00 112 GLN A N 1
ATOM 847 C CA . GLN A 1 112 ? -6.733 -11.313 -6.070 1.00 90.00 112 GLN A CA 1
ATOM 848 C C . GLN A 1 112 ? -5.526 -10.941 -6.942 1.00 90.00 112 GLN A C 1
ATOM 850 O O . GLN A 1 112 ? -5.717 -10.564 -8.106 1.00 90.00 112 GLN A O 1
ATOM 855 N N . PRO A 1 113 ? -4.296 -11.023 -6.399 1.00 87.19 113 PRO A N 1
ATOM 856 C CA . PRO A 1 113 ? -3.095 -10.738 -7.166 1.00 87.19 113 PRO A CA 1
ATOM 857 C C . PRO A 1 113 ? -3.022 -11.649 -8.388 1.00 87.19 113 PRO A C 1
ATOM 859 O O . PRO A 1 113 ? -3.406 -12.816 -8.290 1.00 87.19 113 PRO A O 1
ATOM 862 N N . PRO A 1 114 ? -2.537 -11.146 -9.533 1.00 82.06 114 PRO A N 1
ATOM 863 C CA . PRO A 1 114 ? -2.297 -12.004 -10.679 1.00 82.06 114 PRO A CA 1
ATOM 864 C C . PRO A 1 114 ? -1.263 -13.073 -10.313 1.00 82.06 114 PRO A C 1
ATOM 866 O O . PRO A 1 114 ? -0.300 -12.802 -9.590 1.00 82.06 114 PRO A O 1
ATOM 869 N N . ASP A 1 115 ? -1.439 -14.275 -10.857 1.00 72.88 115 ASP A N 1
ATOM 870 C CA . ASP A 1 115 ? -0.389 -15.284 -10.839 1.00 72.88 115 ASP A CA 1
ATOM 871 C C . ASP A 1 115 ? 0.778 -14.762 -11.682 1.00 72.88 115 ASP A C 1
ATOM 873 O O . ASP A 1 115 ? 0.738 -14.791 -12.914 1.00 72.88 115 ASP A O 1
ATOM 877 N N . PHE A 1 116 ? 1.836 -14.274 -11.033 1.00 63.38 116 PHE A N 1
ATOM 878 C CA . PHE A 1 116 ? 3.103 -14.059 -11.720 1.00 63.38 116 PHE A CA 1
ATOM 879 C C . PHE A 1 116 ? 3.667 -15.440 -12.045 1.00 63.38 116 PHE A C 1
ATOM 881 O O . PHE A 1 116 ? 4.306 -16.089 -11.214 1.00 63.38 116 PHE A O 1
ATOM 888 N N . CYS A 1 117 ? 3.349 -15.936 -13.238 1.00 45.56 117 CYS A N 1
ATOM 889 C CA . CYS A 1 117 ? 3.879 -17.194 -13.726 1.00 45.56 117 CYS A CA 1
ATOM 890 C C . CYS A 1 117 ? 5.388 -17.007 -13.932 1.00 45.56 117 CYS A C 1
ATOM 892 O O . CYS A 1 117 ? 5.828 -16.459 -14.940 1.00 45.56 117 CYS A O 1
ATOM 894 N N . TRP A 1 118 ? 6.193 -17.424 -12.954 1.00 40.88 118 TRP A N 1
ATOM 895 C CA . TRP A 1 118 ? 7.641 -17.535 -13.100 1.00 40.88 118 TRP A CA 1
ATOM 896 C C . TRP A 1 118 ? 7.934 -18.721 -14.022 1.00 40.88 118 TRP A C 1
ATOM 898 O O . TRP A 1 118 ? 8.288 -19.805 -13.560 1.00 40.88 118 TRP A O 1
ATOM 908 N N . THR A 1 119 ? 7.722 -18.562 -15.327 1.00 41.16 119 THR A N 1
ATOM 909 C CA . THR A 1 119 ? 8.216 -19.543 -16.293 1.00 41.16 119 THR A CA 1
ATOM 910 C C . THR A 1 119 ? 9.742 -19.509 -16.243 1.00 41.16 119 THR A C 1
ATOM 912 O O . THR A 1 119 ? 10.349 -18.499 -16.604 1.00 41.16 119 THR A O 1
ATOM 915 N N . TYR A 1 120 ? 10.321 -20.582 -15.700 1.00 41.59 120 TYR A N 1
ATOM 916 C CA . TYR A 1 120 ? 11.757 -20.860 -15.644 1.00 41.59 120 TYR A CA 1
ATOM 917 C C . TYR A 1 120 ? 12.301 -21.251 -17.020 1.00 41.59 120 TYR A C 1
ATOM 919 O O . TYR A 1 120 ? 11.556 -21.927 -17.768 1.00 41.59 120 TYR A O 1
#

Organism: Mycobacterium kansasii (NCBI:txid1768)